Protein AF-A0A9D2HGE5-F1 (afdb_monomer_lite)

Organism: NCBI:txid2838658

Foldseek 3Di:
DDPLLVVLLVVLVVVQVVCVVVVNDPPVCCVVVSVVSSVVSSVVVVVVVVVVPDPPPPPPPPDD

Radius of gyration: 17.88 Å; chains: 1; bounding box: 29×33×53 Å

Secondary structure (DSSP, 8-state):
--HHHHHHHHHHHHHHHHHHHTTSS-TTTHHHHHHHHHHHHHHHHHHHHHHHTS----SSS---

Structure (mmCIF, N/CA/C/O backbone):
data_AF-A0A9D2HGE5-F1
#
_entry.id   AF-A0A9D2HGE5-F1
#
loop_
_atom_site.group_PDB
_atom_site.id
_atom_site.type_symbol
_atom_site.label_atom_id
_atom_site.label_alt_id
_atom_site.label_comp_id
_atom_site.label_asym_id
_atom_site.label_entity_id
_atom_site.label_seq_id
_atom_site.pdbx_PDB_ins_code
_atom_site.Cartn_x
_atom_site.Cartn_y
_atom_site.Cartn_z
_atom_site.occupancy
_atom_site.B_iso_or_equiv
_atom_site.auth_seq_id
_atom_site.auth_comp_id
_atom_site.auth_asym_id
_atom_site.auth_atom_id
_atom_site.pdbx_PDB_model_num
ATOM 1 N N . MET A 1 1 ? 9.173 -13.983 -3.524 1.00 60.81 1 MET A N 1
ATOM 2 C CA . MET A 1 1 ? 8.521 -12.715 -3.906 1.00 60.81 1 MET A CA 1
ATOM 3 C C . MET A 1 1 ? 9.526 -11.887 -4.657 1.00 60.81 1 MET A C 1
ATOM 5 O O . MET A 1 1 ? 10.645 -11.743 -4.158 1.00 60.81 1 MET A O 1
ATOM 9 N N . ASP A 1 2 ? 9.127 -11.420 -5.836 1.00 84.94 2 ASP A N 1
ATOM 10 C CA . ASP A 1 2 ? 9.915 -10.503 -6.650 1.00 84.94 2 ASP A CA 1
ATOM 11 C C . ASP A 1 2 ? 10.189 -9.212 -5.853 1.00 84.94 2 ASP A C 1
ATOM 13 O O . ASP A 1 2 ? 9.469 -8.873 -4.907 1.00 84.94 2 ASP A O 1
ATOM 17 N N . ARG A 1 3 ? 11.268 -8.501 -6.183 1.00 89.12 3 ARG A N 1
ATOM 18 C CA . ARG A 1 3 ? 11.618 -7.224 -5.552 1.00 89.12 3 ARG A CA 1
ATOM 19 C C . ARG A 1 3 ? 10.490 -6.202 -5.723 1.00 89.12 3 ARG A C 1
ATOM 21 O O . ARG A 1 3 ? 10.191 -5.489 -4.771 1.00 89.12 3 ARG A O 1
ATOM 28 N N . ILE A 1 4 ? 9.844 -6.194 -6.891 1.00 90.25 4 ILE A N 1
ATOM 29 C CA . ILE A 1 4 ? 8.689 -5.332 -7.182 1.00 90.25 4 ILE A CA 1
ATOM 30 C C . ILE A 1 4 ? 7.541 -5.631 -6.227 1.00 90.25 4 ILE A C 1
ATOM 32 O O . ILE A 1 4 ? 7.003 -4.710 -5.624 1.00 90.25 4 ILE A O 1
ATOM 36 N N . ASP A 1 5 ? 7.202 -6.910 -6.049 1.00 91.62 5 ASP A N 1
ATOM 37 C CA . ASP A 1 5 ? 6.109 -7.315 -5.163 1.00 91.62 5 ASP A CA 1
ATOM 38 C C . ASP A 1 5 ? 6.359 -6.828 -3.734 1.00 91.62 5 ASP A C 1
ATOM 40 O O . ASP A 1 5 ? 5.446 -6.368 -3.053 1.00 91.62 5 ASP A O 1
ATOM 44 N N . LYS A 1 6 ? 7.614 -6.905 -3.269 1.00 94.69 6 LYS A N 1
ATOM 45 C CA . LYS A 1 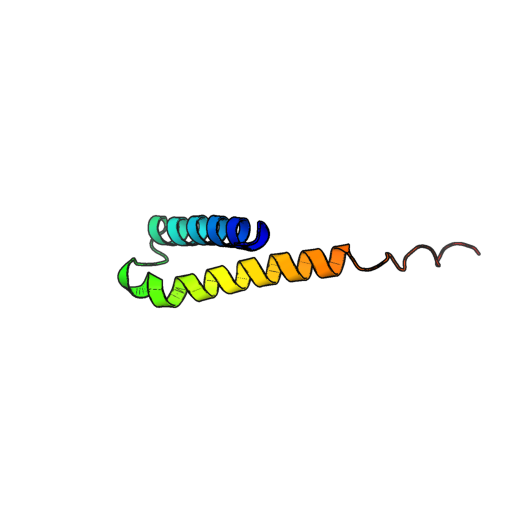6 ? 7.995 -6.427 -1.935 1.00 94.69 6 LYS A CA 1
ATOM 46 C C . LYS A 1 6 ? 7.868 -4.911 -1.807 1.00 94.69 6 LYS A C 1
ATOM 48 O O . LYS A 1 6 ? 7.321 -4.448 -0.809 1.00 94.69 6 LYS A O 1
ATOM 53 N N . GLU A 1 7 ? 8.363 -4.159 -2.790 1.00 94.69 7 GLU A N 1
ATOM 54 C CA . GLU A 1 7 ? 8.278 -2.692 -2.810 1.00 94.69 7 GLU A CA 1
ATOM 55 C C . GLU A 1 7 ? 6.811 -2.233 -2.878 1.00 94.69 7 GLU A C 1
ATOM 57 O O . GLU A 1 7 ? 6.382 -1.414 -2.063 1.00 94.69 7 GLU A O 1
ATOM 62 N N . ALA A 1 8 ? 6.005 -2.834 -3.758 1.00 96.81 8 ALA A N 1
ATOM 63 C CA . ALA A 1 8 ? 4.575 -2.558 -3.871 1.00 96.81 8 ALA A CA 1
ATOM 64 C C . ALA A 1 8 ? 3.834 -2.862 -2.562 1.00 96.81 8 ALA A C 1
ATOM 66 O O . ALA A 1 8 ? 3.056 -2.036 -2.077 1.00 96.81 8 ALA A O 1
ATOM 67 N N . LEU A 1 9 ? 4.113 -4.011 -1.939 1.00 97.19 9 LEU A N 1
ATOM 68 C CA . LEU A 1 9 ? 3.502 -4.394 -0.670 1.00 97.19 9 LEU A CA 1
ATOM 69 C C . LEU A 1 9 ? 3.884 -3.443 0.468 1.00 97.19 9 LEU A C 1
ATOM 71 O O . LEU A 1 9 ? 3.037 -3.131 1.306 1.00 97.19 9 LEU A O 1
ATOM 75 N N . GLN A 1 10 ? 5.135 -2.980 0.513 1.00 97.69 10 GLN A N 1
ATOM 76 C CA . GLN A 1 10 ? 5.583 -2.022 1.519 1.00 97.69 10 GLN A CA 1
ATOM 77 C C . GLN A 1 10 ? 4.859 -0.680 1.369 1.00 97.69 10 GLN A C 1
ATOM 79 O O . GLN A 1 10 ? 4.235 -0.222 2.324 1.00 97.69 10 GLN A O 1
ATOM 84 N N . VAL A 1 11 ? 4.865 -0.098 0.168 1.00 98.12 11 VAL A N 1
ATOM 85 C CA . VAL A 1 11 ? 4.190 1.182 -0.103 1.00 98.12 11 VAL A CA 1
ATOM 86 C C . VAL A 1 11 ? 2.693 1.082 0.200 1.00 98.12 11 VAL A C 1
ATOM 88 O O . VAL A 1 11 ? 2.115 1.959 0.839 1.00 98.12 11 VAL A O 1
ATOM 91 N N . SER A 1 12 ? 2.061 -0.033 -0.173 1.00 98.50 12 SER A N 1
ATOM 92 C CA . SER A 1 12 ? 0.640 -0.273 0.107 1.00 98.50 12 SER A CA 1
ATOM 93 C C . SER A 1 12 ? 0.331 -0.305 1.605 1.00 98.50 12 SER A C 1
ATOM 95 O O . SER A 1 12 ? -0.689 0.233 2.038 1.00 98.50 12 SER A O 1
ATOM 97 N N . LYS A 1 13 ? 1.215 -0.908 2.415 1.00 97.88 13 LYS A N 1
ATOM 98 C CA . LYS A 1 13 ? 1.100 -0.906 3.884 1.00 97.88 13 LYS A CA 1
ATOM 99 C C . LYS A 1 13 ? 1.203 0.503 4.449 1.00 97.88 13 LYS A C 1
ATOM 101 O O . LYS A 1 13 ? 0.375 0.864 5.277 1.00 97.88 13 LYS A O 1
ATOM 106 N N . GLU A 1 14 ? 2.167 1.295 3.993 1.00 98.31 14 GLU A N 1
ATOM 107 C CA . GLU A 1 14 ? 2.356 2.674 4.457 1.00 98.31 14 GLU A CA 1
ATOM 108 C C . GLU A 1 14 ? 1.127 3.549 4.157 1.00 98.31 14 GLU A C 1
ATOM 110 O O . GLU A 1 14 ? 0.652 4.266 5.040 1.00 98.31 14 GLU A O 1
ATOM 115 N N . ILE A 1 15 ? 0.542 3.425 2.959 1.00 98.12 15 ILE A N 1
ATOM 116 C CA . ILE A 1 15 ? -0.698 4.131 2.587 1.00 98.12 15 ILE A CA 1
ATOM 117 C C . ILE A 1 15 ? -1.862 3.705 3.489 1.00 98.12 15 ILE A C 1
ATOM 119 O O . ILE A 1 15 ? -2.575 4.555 4.025 1.00 98.12 15 ILE A O 1
ATOM 123 N N . ALA A 1 16 ? -2.056 2.399 3.685 1.00 97.62 16 ALA A N 1
ATOM 124 C CA . ALA A 1 16 ? -3.162 1.899 4.494 1.00 97.62 16 ALA A CA 1
ATOM 125 C C . ALA A 1 16 ? -3.033 2.313 5.970 1.00 97.62 16 ALA A C 1
ATOM 127 O O . ALA A 1 16 ? -4.017 2.739 6.575 1.00 97.62 16 ALA A O 1
ATOM 128 N N . VAL A 1 17 ? -1.818 2.272 6.529 1.00 97.12 17 VAL A N 1
ATOM 129 C CA . VAL A 1 17 ? -1.526 2.790 7.875 1.00 97.12 17 VAL A CA 1
ATOM 130 C C . VAL A 1 17 ? -1.841 4.284 7.950 1.00 97.12 17 VAL A C 1
ATOM 132 O O . VAL A 1 17 ? -2.556 4.701 8.859 1.00 97.12 17 VAL A O 1
ATOM 135 N N . LYS A 1 18 ? -1.427 5.085 6.958 1.00 98.00 18 LYS A N 1
ATOM 136 C CA . LYS A 1 18 ? -1.744 6.521 6.910 1.00 98.00 18 LYS A CA 1
ATOM 137 C C . LYS A 1 18 ? -3.252 6.787 6.859 1.00 98.00 18 LYS A C 1
ATOM 139 O O . LYS A 1 18 ? -3.733 7.729 7.490 1.00 98.00 18 LYS A O 1
ATOM 144 N N . PHE A 1 19 ? -4.023 5.975 6.136 1.00 97.50 19 PHE A N 1
ATOM 145 C CA . PHE A 1 19 ? -5.483 6.104 6.104 1.00 97.50 19 PHE A CA 1
ATOM 146 C C . PHE A 1 19 ? -6.133 5.749 7.442 1.00 97.50 19 PHE A C 1
ATOM 148 O O . PHE A 1 19 ? -7.109 6.393 7.818 1.00 97.50 19 PHE A O 1
ATOM 155 N N . ILE A 1 20 ? -5.581 4.792 8.191 1.00 96.38 20 ILE A N 1
ATOM 156 C CA . ILE A 1 20 ? -6.037 4.495 9.556 1.00 96.38 20 ILE A CA 1
ATOM 157 C C . ILE A 1 20 ? -5.709 5.657 10.501 1.00 96.38 20 ILE A C 1
ATOM 159 O O . ILE A 1 20 ? -6.590 6.134 11.213 1.00 96.38 20 ILE A O 1
ATOM 163 N N . GLU A 1 21 ? -4.476 6.171 10.462 1.00 97.38 21 GLU A N 1
ATOM 164 C CA . GLU A 1 21 ? -4.040 7.320 11.273 1.00 97.38 21 GLU A CA 1
ATOM 165 C C . GLU A 1 21 ? -4.893 8.573 11.027 1.00 97.38 21 GLU A C 1
ATOM 167 O O . GLU A 1 21 ? -5.179 9.332 11.950 1.00 97.38 21 GLU A O 1
ATOM 172 N N . THR A 1 22 ? -5.327 8.780 9.782 1.00 97.56 22 THR A N 1
ATOM 173 C CA . THR A 1 22 ? -6.170 9.915 9.371 1.00 97.56 22 THR A CA 1
ATOM 174 C C . THR A 1 22 ? -7.670 9.624 9.446 1.00 97.56 22 THR A C 1
ATOM 176 O O . THR A 1 22 ? -8.472 10.425 8.964 1.00 97.56 22 THR A O 1
ATOM 179 N N . GLN A 1 23 ? -8.061 8.494 10.049 1.00 96.12 23 GLN A N 1
ATOM 180 C CA . GLN A 1 23 ? -9.456 8.074 10.238 1.00 96.12 23 GLN A CA 1
ATOM 181 C C . GLN A 1 23 ? -10.262 7.958 8.925 1.00 96.12 23 GLN A C 1
ATOM 183 O O . GLN A 1 23 ? -11.480 8.122 8.907 1.00 96.12 23 GLN A O 1
ATOM 188 N N . ARG A 1 24 ? -9.586 7.666 7.806 1.00 95.06 24 ARG A N 1
ATOM 189 C CA . ARG A 1 24 ? -10.178 7.398 6.479 1.00 95.06 24 ARG A CA 1
ATOM 190 C C . ARG A 1 24 ? -10.389 5.910 6.200 1.00 95.06 24 ARG A C 1
ATOM 192 O O . ARG A 1 24 ? -11.144 5.564 5.297 1.00 95.06 24 ARG A O 1
ATOM 199 N N . LEU A 1 25 ? -9.723 5.047 6.962 1.00 94.94 25 LEU A N 1
ATOM 200 C CA . LEU A 1 25 ? -9.834 3.592 6.916 1.00 94.94 25 LEU A CA 1
ATOM 201 C C . LEU A 1 25 ? -9.951 3.063 8.348 1.00 94.94 25 LEU A C 1
ATOM 203 O O . LEU A 1 25 ? -9.301 3.593 9.246 1.00 94.94 25 LEU A O 1
ATOM 207 N N . SER A 1 26 ? -10.748 2.020 8.578 1.00 94.25 26 SER A N 1
ATOM 208 C CA . SER A 1 26 ? -10.802 1.345 9.876 1.00 94.25 26 SER A CA 1
ATOM 209 C C . SER A 1 26 ? -10.116 -0.022 9.795 1.00 94.25 26 SER A C 1
ATOM 211 O O . SER A 1 26 ? -10.033 -0.630 8.729 1.00 94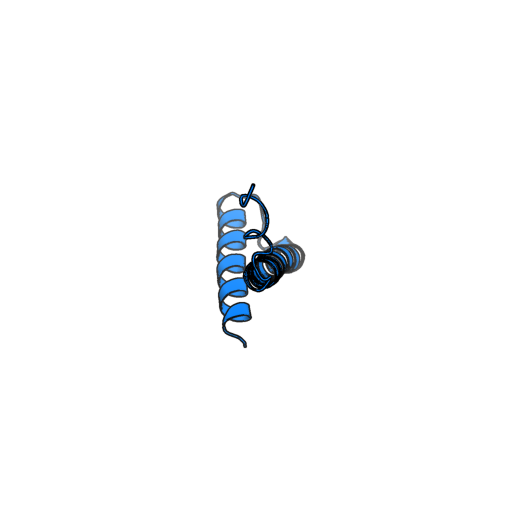.25 26 SER A O 1
ATOM 213 N N . PRO A 1 27 ? -9.661 -0.587 10.924 1.00 91.50 27 PRO A N 1
ATOM 214 C CA . PRO A 1 27 ? -9.180 -1.967 10.932 1.00 91.50 27 PRO A CA 1
ATOM 215 C C . PRO A 1 27 ? -10.241 -2.982 10.468 1.00 91.50 27 PRO A C 1
ATOM 217 O O . PRO A 1 27 ? -9.896 -4.017 9.908 1.00 91.50 27 PRO A O 1
ATOM 220 N N . SER A 1 28 ? -11.5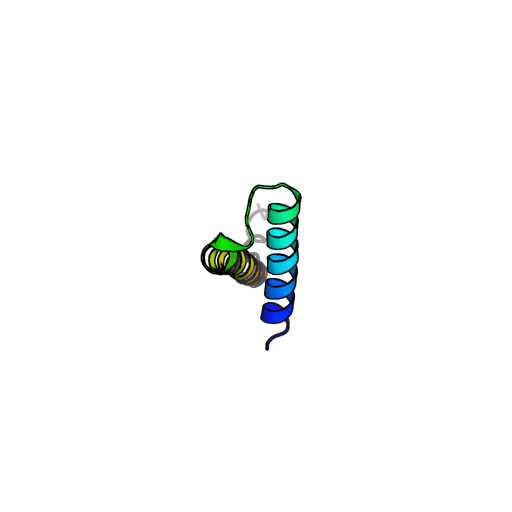32 -2.686 10.667 1.00 94.88 28 SER A N 1
ATOM 221 C CA . SER A 1 28 ? -12.639 -3.595 10.343 1.00 94.88 28 SER A CA 1
ATOM 222 C C . SER A 1 28 ? -12.914 -3.757 8.845 1.00 94.88 28 SER A C 1
ATOM 224 O O . SER A 1 28 ? -13.330 -4.836 8.438 1.00 94.88 28 SER A O 1
ATOM 226 N N . ASN A 1 29 ? -12.668 -2.732 8.022 1.00 92.50 29 ASN A N 1
ATOM 227 C CA . ASN A 1 29 ? -12.809 -2.811 6.560 1.00 92.50 29 ASN A CA 1
ATOM 228 C C . ASN A 1 29 ? -11.459 -2.970 5.834 1.00 92.50 29 ASN A C 1
ATOM 230 O O . ASN A 1 29 ? -11.405 -2.998 4.605 1.00 92.50 29 ASN A O 1
ATOM 234 N N . PHE A 1 30 ? -10.362 -3.135 6.579 1.00 94.94 30 PHE A N 1
ATOM 235 C CA . PHE A 1 30 ? -9.016 -3.271 6.023 1.00 94.94 30 PHE A CA 1
ATOM 236 C C . PHE A 1 30 ? -8.901 -4.411 5.003 1.00 94.94 30 PHE A C 1
ATOM 238 O O . PHE A 1 30 ? -8.289 -4.231 3.954 1.00 94.94 30 PHE A O 1
ATOM 245 N N . GLY A 1 31 ? -9.509 -5.570 5.281 1.00 95.25 31 GLY A N 1
ATOM 246 C CA . GLY A 1 31 ? -9.450 -6.735 4.389 1.00 95.25 31 GLY A CA 1
ATOM 247 C C . GLY A 1 31 ? -10.075 -6.495 3.010 1.00 95.25 31 GLY A C 1
ATOM 248 O O . GLY A 1 31 ? -9.653 -7.112 2.038 1.00 95.25 31 GLY A O 1
ATOM 249 N N . GLU A 1 32 ? -11.031 -5.573 2.916 1.00 94.81 32 GLU A N 1
ATOM 250 C CA . GLU A 1 32 ? -11.683 -5.184 1.663 1.00 94.81 32 GLU A CA 1
ATOM 251 C C . GLU A 1 32 ? -10.893 -4.091 0.931 1.00 94.81 32 GLU A C 1
ATOM 253 O O . GLU A 1 32 ? -10.709 -4.150 -0.285 1.00 94.81 32 GLU A O 1
ATOM 258 N N . VAL A 1 33 ? -10.378 -3.104 1.671 1.00 96.06 33 VAL A N 1
ATOM 259 C CA . VAL A 1 33 ? -9.744 -1.916 1.081 1.00 96.06 33 VAL A CA 1
ATOM 260 C C . VAL A 1 33 ? -8.270 -2.140 0.734 1.00 96.06 33 VAL A C 1
ATOM 262 O O . VAL A 1 33 ? -7.791 -1.648 -0.290 1.00 96.06 33 VAL A O 1
ATOM 265 N N . PHE A 1 34 ? -7.528 -2.891 1.551 1.00 97.75 34 PHE A N 1
ATOM 266 C CA . PHE A 1 34 ? -6.093 -3.105 1.348 1.00 97.75 34 PHE A CA 1
ATOM 267 C C . PHE A 1 34 ? -5.751 -3.736 -0.018 1.00 97.75 34 PHE A C 1
ATOM 269 O O . PHE A 1 34 ? -4.837 -3.231 -0.677 1.00 97.75 34 PHE A O 1
ATOM 276 N N . PRO A 1 35 ? -6.480 -4.759 -0.514 1.00 98.00 35 PRO A N 1
ATOM 277 C CA . PRO A 1 35 ? -6.248 -5.297 -1.855 1.00 98.00 35 PRO A CA 1
ATOM 278 C C . PRO A 1 35 ? -6.418 -4.258 -2.971 1.00 98.00 35 PRO A C 1
ATOM 280 O O . PRO A 1 35 ? -5.667 -4.287 -3.946 1.00 98.00 35 PRO A O 1
ATOM 283 N N . ALA A 1 36 ? -7.361 -3.319 -2.829 1.00 97.75 36 ALA A N 1
ATOM 284 C CA . ALA A 1 36 ? -7.580 -2.261 -3.814 1.00 97.75 36 ALA A CA 1
ATOM 285 C C . ALA A 1 36 ? -6.405 -1.272 -3.853 1.00 97.75 36 ALA A C 1
ATOM 287 O O . ALA A 1 36 ? -5.915 -0.950 -4.935 1.00 97.75 36 ALA A O 1
ATOM 288 N N . ILE A 1 37 ? -5.904 -0.854 -2.684 1.00 98.00 37 ILE A N 1
ATOM 289 C CA . ILE A 1 37 ? -4.696 -0.016 -2.577 1.00 98.00 37 ILE A CA 1
ATOM 290 C C . ILE A 1 37 ? -3.507 -0.729 -3.228 1.00 98.00 37 ILE A C 1
ATOM 292 O O . ILE A 1 37 ? -2.821 -0.149 -4.068 1.00 98.00 37 ILE A O 1
ATOM 296 N N . HIS A 1 38 ? -3.297 -2.001 -2.880 1.00 98.06 38 HIS A N 1
ATOM 297 C CA . HIS A 1 38 ? -2.188 -2.784 -3.414 1.00 98.06 38 HIS A CA 1
ATOM 298 C C . HIS A 1 38 ? -2.234 -2.917 -4.933 1.00 98.06 38 HIS A C 1
ATOM 300 O O . HIS A 1 38 ? -1.209 -2.755 -5.594 1.00 98.06 38 HIS A O 1
ATOM 306 N N . ARG A 1 39 ? -3.423 -3.157 -5.496 1.00 97.75 39 ARG A N 1
ATOM 307 C CA . ARG A 1 39 ? -3.603 -3.237 -6.946 1.00 97.75 39 ARG A CA 1
ATOM 308 C C . ARG A 1 39 ? -3.209 -1.932 -7.634 1.00 97.75 39 ARG A C 1
ATOM 310 O O . ARG A 1 39 ? -2.415 -1.969 -8.561 1.00 97.75 39 ARG A O 1
ATOM 317 N N . VAL A 1 40 ? -3.681 -0.787 -7.134 1.00 98.12 40 VAL A N 1
ATOM 318 C CA . VAL A 1 40 ? -3.345 0.531 -7.704 1.00 98.12 40 VAL A CA 1
ATOM 319 C C . VAL A 1 40 ? -1.835 0.779 -7.700 1.00 98.12 40 VAL A C 1
ATOM 321 O O . VAL A 1 40 ? -1.283 1.230 -8.703 1.00 98.12 40 VAL A O 1
ATOM 324 N N . VAL A 1 41 ? -1.151 0.471 -6.595 1.00 98.06 41 VAL A N 1
ATOM 325 C CA . VAL A 1 41 ? 0.307 0.643 -6.487 1.00 98.06 41 VAL A CA 1
ATOM 326 C C . VAL A 1 41 ? 1.042 -0.272 -7.466 1.00 98.06 41 VAL A C 1
ATOM 328 O O . VAL A 1 41 ? 1.929 0.191 -8.186 1.00 98.06 41 VAL A O 1
ATOM 331 N N . LEU A 1 42 ? 0.670 -1.553 -7.515 1.00 96.38 42 LEU A N 1
ATOM 332 C CA . LEU A 1 42 ? 1.307 -2.528 -8.395 1.00 96.38 42 LEU A CA 1
ATOM 333 C C . LEU A 1 42 ? 1.120 -2.154 -9.871 1.00 96.38 42 LEU A C 1
ATOM 335 O O . LEU A 1 42 ? 2.105 -2.087 -10.605 1.00 96.38 42 LEU A O 1
ATOM 339 N N . ASP A 1 43 ? -0.110 -1.836 -10.276 1.00 96.19 43 ASP A N 1
ATOM 340 C CA . ASP A 1 43 ? -0.438 -1.420 -11.642 1.00 96.19 43 ASP A CA 1
ATOM 341 C C . ASP A 1 43 ? 0.378 -0.179 -12.035 1.00 96.19 43 ASP A C 1
ATOM 343 O O . ASP A 1 43 ? 1.012 -0.153 -13.089 1.00 96.19 43 ASP A O 1
ATOM 347 N N . THR A 1 44 ? 0.476 0.809 -11.139 1.00 96.50 44 THR A N 1
ATOM 348 C CA . THR A 1 44 ? 1.263 2.033 -11.369 1.00 96.50 44 THR A CA 1
ATOM 349 C C . THR A 1 44 ? 2.744 1.730 -11.633 1.00 96.50 44 THR A C 1
ATOM 351 O O . THR A 1 44 ? 3.347 2.304 -12.544 1.00 96.50 44 THR A O 1
ATOM 354 N N . ILE A 1 45 ? 3.349 0.815 -10.867 1.00 93.88 45 ILE A N 1
ATOM 355 C CA . ILE A 1 45 ? 4.759 0.429 -11.041 1.00 93.88 45 ILE A CA 1
ATOM 356 C C . ILE A 1 45 ? 4.963 -0.320 -12.365 1.00 93.88 45 ILE A C 1
ATOM 358 O O . ILE A 1 45 ? 5.925 -0.049 -13.093 1.00 93.88 45 ILE A O 1
ATOM 362 N N . LEU A 1 46 ? 4.069 -1.257 -12.686 1.00 91.81 46 LEU A N 1
ATOM 363 C CA . LEU A 1 46 ? 4.142 -2.060 -13.908 1.00 91.81 46 LEU A CA 1
ATOM 364 C C . LEU A 1 46 ? 3.944 -1.201 -15.163 1.00 91.81 46 LEU A C 1
ATOM 366 O O . LEU A 1 46 ? 4.691 -1.338 -16.138 1.00 91.81 46 LEU A O 1
ATOM 370 N N . GLU A 1 47 ? 3.001 -0.261 -15.131 1.00 92.94 47 GLU A N 1
ATOM 371 C CA . GLU A 1 47 ? 2.807 0.710 -16.205 1.00 92.94 47 GLU A CA 1
ATOM 372 C C . GLU A 1 47 ? 4.020 1.627 -16.367 1.00 92.94 47 GLU A C 1
ATOM 374 O O . GLU A 1 47 ? 4.479 1.846 -17.489 1.00 92.94 47 GLU A O 1
ATOM 379 N N . GLY A 1 48 ? 4.571 2.140 -15.263 1.00 89.94 48 GLY A N 1
ATOM 380 C CA . GLY A 1 48 ? 5.762 2.989 -15.285 1.00 89.94 48 GLY A CA 1
ATOM 381 C C . GLY A 1 48 ? 6.960 2.290 -15.931 1.00 89.94 48 GLY A C 1
ATOM 382 O O . GLY A 1 48 ? 7.627 2.863 -16.792 1.00 89.94 48 GLY A O 1
ATOM 383 N N . ARG A 1 49 ? 7.182 1.013 -15.597 1.00 85.00 49 ARG A N 1
ATOM 384 C CA . ARG A 1 49 ? 8.212 0.174 -16.233 1.00 85.00 49 ARG A CA 1
ATOM 385 C C . ARG A 1 49 ? 7.950 -0.052 -17.717 1.00 85.00 49 ARG A C 1
ATOM 387 O O . ARG A 1 49 ? 8.875 0.036 -18.518 1.00 85.00 49 ARG A O 1
ATOM 394 N N . THR A 1 50 ? 6.698 -0.307 -18.087 1.00 85.81 50 THR A N 1
ATOM 395 C CA . THR A 1 50 ? 6.305 -0.477 -19.492 1.00 85.81 50 THR A CA 1
ATOM 396 C C . THR A 1 50 ? 6.572 0.792 -20.303 1.00 85.81 50 THR A C 1
ATOM 398 O O . THR A 1 50 ? 7.061 0.713 -21.427 1.00 85.81 50 THR A O 1
ATOM 401 N N . ARG A 1 51 ? 6.302 1.973 -19.731 1.00 83.50 51 ARG A N 1
ATOM 402 C CA . ARG A 1 51 ? 6.590 3.269 -20.365 1.00 83.50 51 ARG A CA 1
ATOM 403 C C . ARG A 1 51 ? 8.091 3.527 -20.493 1.00 83.50 51 ARG A C 1
ATOM 405 O O . ARG A 1 51 ? 8.511 4.002 -21.540 1.00 83.50 51 ARG A O 1
ATOM 412 N N . LEU A 1 52 ? 8.884 3.185 -19.475 1.00 78.00 52 LEU A N 1
ATOM 413 C CA . LEU A 1 52 ? 10.343 3.347 -19.499 1.00 78.00 52 LEU A CA 1
ATOM 414 C C . LEU A 1 52 ? 11.028 2.419 -20.514 1.00 78.00 52 LEU A C 1
ATOM 416 O O . LEU A 1 52 ? 12.034 2.790 -21.105 1.00 78.00 52 LEU A O 1
ATOM 420 N N . ASN A 1 53 ? 10.474 1.225 -20.730 1.00 75.31 53 ASN A N 1
ATOM 421 C CA . ASN A 1 53 ? 10.999 0.257 -21.693 1.00 75.31 53 ASN A CA 1
ATOM 422 C C . ASN A 1 53 ? 10.552 0.522 -23.140 1.00 75.31 53 ASN A C 1
ATOM 424 O O . ASN A 1 53 ? 10.951 -0.222 -24.037 1.00 75.31 53 ASN A O 1
ATOM 428 N N . ARG A 1 54 ? 9.723 1.544 -23.393 1.00 69.56 54 ARG A N 1
ATOM 429 C CA . ARG A 1 54 ? 9.414 1.959 -24.762 1.00 69.56 54 ARG A CA 1
ATOM 430 C C . ARG A 1 54 ? 10.635 2.704 -25.320 1.00 69.56 54 ARG A C 1
ATOM 432 O O . AR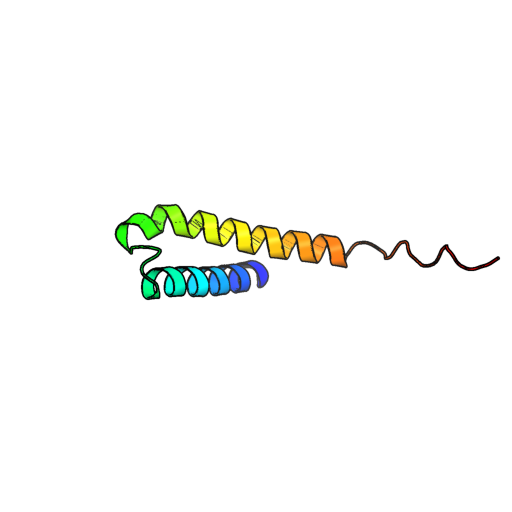G A 1 54 ? 11.086 3.644 -24.665 1.00 69.56 54 ARG A O 1
ATOM 439 N N . PRO A 1 55 ? 11.161 2.331 -26.501 1.00 59.62 55 PRO A N 1
ATOM 440 C CA . PRO A 1 55 ? 12.154 3.150 -27.180 1.00 59.62 55 PRO A CA 1
ATOM 441 C C . PRO A 1 55 ? 11.582 4.560 -27.332 1.00 59.62 55 PRO A C 1
ATOM 443 O O . PRO A 1 55 ? 10.419 4.731 -27.701 1.00 59.62 55 PRO A O 1
ATOM 446 N N . THR A 1 56 ? 12.359 5.574 -26.978 1.00 61.69 56 THR A N 1
ATOM 447 C CA . THR A 1 56 ? 12.011 6.964 -27.258 1.00 61.69 56 THR A CA 1
ATOM 448 C C . THR A 1 56 ? 11.990 7.162 -28.772 1.00 61.69 56 THR A C 1
ATOM 450 O O . THR A 1 56 ? 13.019 7.477 -29.361 1.00 61.69 56 THR A O 1
ATOM 453 N N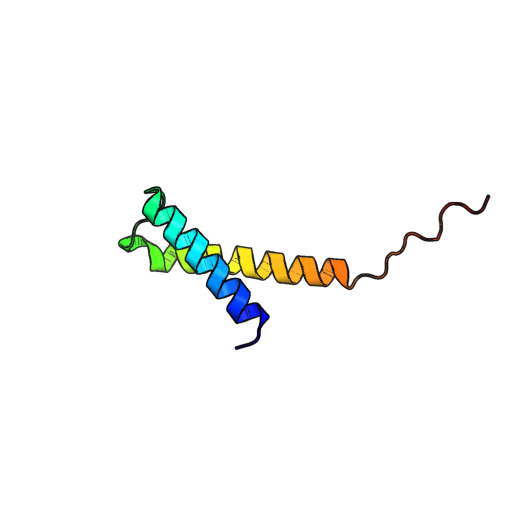 . ASP A 1 57 ? 10.827 6.987 -29.401 1.00 57.97 57 ASP A N 1
ATOM 454 C CA . ASP A 1 57 ? 10.559 7.377 -30.793 1.00 57.97 57 ASP A CA 1
ATOM 455 C C . ASP A 1 57 ? 10.462 8.915 -30.894 1.00 57.97 57 ASP A C 1
ATOM 457 O O . ASP A 1 57 ? 9.418 9.480 -31.216 1.00 57.97 57 ASP A O 1
ATOM 461 N N . ALA A 1 58 ? 11.533 9.616 -30.512 1.00 56.75 58 ALA A N 1
ATOM 462 C CA . ALA A 1 58 ? 11.589 11.078 -30.469 1.00 56.75 58 ALA A CA 1
ATOM 463 C C . ALA A 1 58 ? 12.948 11.648 -30.920 1.00 56.75 58 ALA A C 1
ATOM 465 O O . ALA A 1 58 ? 13.345 12.710 -30.452 1.00 56.75 58 ALA A O 1
ATOM 466 N N . ASP A 1 59 ? 13.645 10.973 -31.842 1.00 55.84 59 ASP A N 1
ATOM 467 C CA . ASP A 1 59 ? 14.812 11.532 -32.556 1.00 55.84 59 ASP A CA 1
ATOM 468 C C . ASP A 1 59 ? 14.558 11.696 -34.071 1.00 55.84 59 ASP A C 1
ATOM 470 O O . ASP A 1 59 ? 15.473 11.638 -34.886 1.00 55.84 59 ASP A O 1
ATOM 474 N N . GLU A 1 60 ? 13.301 11.882 -34.492 1.00 58.16 60 GLU A N 1
ATOM 475 C CA . GLU A 1 60 ? 12.954 11.942 -35.926 1.00 58.16 60 GLU A CA 1
ATOM 476 C C . GLU A 1 60 ? 12.304 13.260 -36.375 1.00 58.16 60 GLU A C 1
ATOM 478 O O . GLU A 1 60 ? 11.549 13.299 -37.344 1.00 58.16 60 GLU A O 1
ATOM 483 N N . GLY A 1 61 ? 12.601 14.374 -35.697 1.00 56.47 61 GLY A N 1
ATOM 484 C CA . GLY A 1 61 ? 11.857 15.612 -35.927 1.00 56.47 61 GLY A CA 1
ATOM 485 C C . GLY A 1 61 ? 12.606 16.932 -35.816 1.00 56.47 61 GLY A C 1
ATOM 486 O O . GLY A 1 61 ? 11.956 17.889 -35.430 1.00 56.47 61 GLY A O 1
ATOM 487 N N . ASP A 1 62 ? 13.900 17.024 -36.146 1.00 55.34 62 ASP A N 1
ATOM 488 C CA . ASP A 1 62 ? 14.484 18.327 -36.536 1.00 55.34 62 ASP A CA 1
ATOM 489 C C . ASP A 1 62 ? 15.760 18.190 -37.392 1.00 55.34 62 ASP A C 1
ATOM 491 O O . ASP A 1 62 ? 16.857 18.624 -37.052 1.00 55.34 62 ASP A O 1
ATOM 495 N N . ARG A 1 63 ? 15.628 17.511 -38.536 1.00 56.00 63 ARG A N 1
ATOM 496 C CA . ARG A 1 63 ? 16.529 17.684 -39.684 1.00 56.00 63 ARG A CA 1
ATOM 497 C C . ARG A 1 63 ? 15.705 18.246 -40.837 1.00 56.00 63 ARG A C 1
ATOM 499 O O . ARG A 1 63 ? 15.277 17.474 -41.695 1.00 56.00 63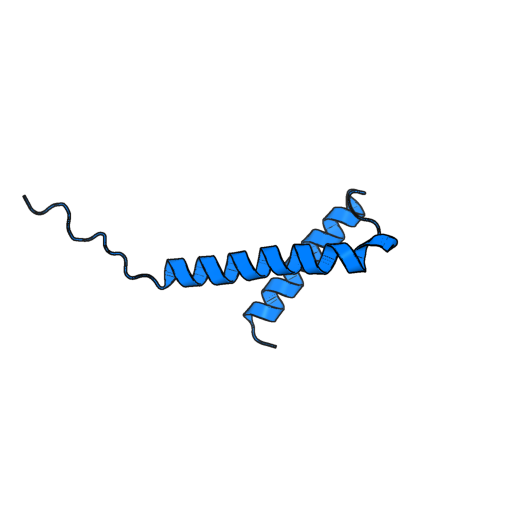 ARG A O 1
ATOM 506 N N . ARG A 1 64 ? 15.453 19.557 -40.848 1.00 59.41 64 ARG A N 1
ATOM 507 C CA . ARG A 1 64 ? 15.100 20.312 -42.061 1.00 59.41 64 ARG A CA 1
ATOM 508 C C . ARG A 1 64 ? 15.697 21.706 -42.032 1.00 59.41 64 ARG A C 1
ATOM 510 O O . ARG A 1 64 ? 15.514 22.394 -41.013 1.00 59.41 64 ARG A O 1
#

Sequence (64 aa):
MDRIDKEALQVSKEIAVKFIETQRLSPSNFGEVFPAIHRVVLDTILEGRTRLNRPTDADEGDRR

pLDDT: mean 87.6, std 14.6, range [55.34, 98.5]